Protein AF-A0AAE3NS98-F1 (afdb_monomer_lite)

InterPro domains:
  IPR001387 Cro/C1-type, helix-turn-helix domain [PF01381] (9-53)
  IPR001387 Cro/C1-type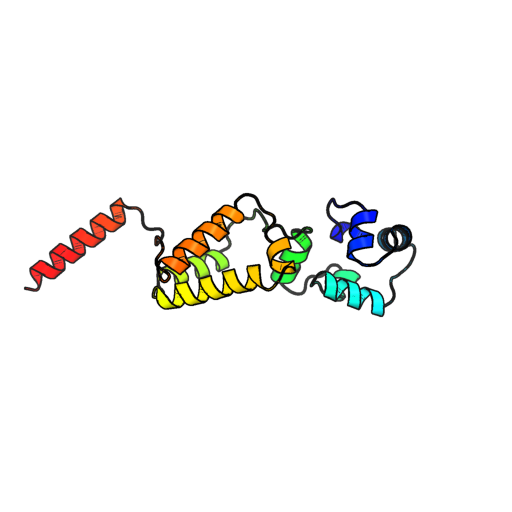, helix-turn-helix domain [PS50943] (9-53)
  IPR001387 Cro/C1-type, helix-turn-helix domain [SM00530] (1-53)
  IPR001387 Cro/C1-type, helix-turn-helix domain [cd00093] (9-53)
  IPR010982 Lambda repressor-like, DNA-binding domain superfamily [G3DSA:1.10.260.40] (1-115)
  IPR010982 Lambda repressor-like, DNA-binding domain superfamily [SSF47413] (8-57)

Structure (mmCIF, N/CA/C/O backbone):
data_AF-A0AAE3NS98-F1
#
_e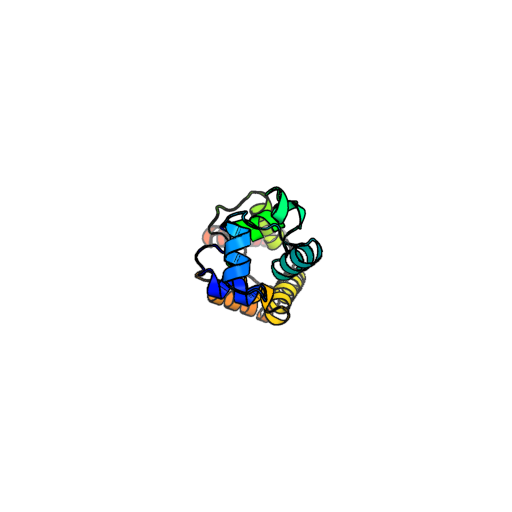ntry.id   AF-A0AAE3NS98-F1
#
loop_
_atom_site.group_PDB
_atom_site.id
_atom_site.type_symbol
_atom_site.label_atom_id
_atom_site.label_alt_id
_atom_site.label_comp_id
_atom_site.label_asym_id
_atom_site.label_entity_id
_atom_site.label_seq_id
_atom_site.pdbx_PDB_ins_code
_atom_site.Cartn_x
_atom_site.Cartn_y
_atom_site.Cartn_z
_atom_site.occupancy
_atom_site.B_iso_or_equiv
_atom_site.auth_seq_id
_atom_site.auth_comp_id
_atom_site.auth_asym_id
_atom_site.auth_atom_id
_atom_site.pdbx_PDB_model_num
ATOM 1 N N . MET A 1 1 ? 9.501 2.800 -22.998 1.00 73.62 1 MET A N 1
ATOM 2 C CA . MET A 1 1 ? 10.365 2.270 -21.913 1.00 73.62 1 MET A CA 1
ATOM 3 C C . MET A 1 1 ? 11.085 3.340 -21.103 1.00 73.62 1 MET A C 1
ATOM 5 O O . MET A 1 1 ? 11.183 3.155 -19.905 1.00 73.62 1 MET A O 1
ATOM 9 N N . ARG A 1 2 ? 11.535 4.462 -21.687 1.00 75.75 2 ARG A N 1
ATOM 10 C CA . ARG A 1 2 ? 12.268 5.508 -20.945 1.00 75.75 2 ARG A CA 1
ATOM 11 C C . ARG A 1 2 ? 11.559 5.988 -19.671 1.00 75.75 2 ARG A C 1
ATOM 13 O O . ARG A 1 2 ? 12.203 6.155 -18.649 1.00 75.75 2 ARG A O 1
ATOM 20 N N . HIS A 1 3 ? 10.241 6.163 -19.728 1.00 73.31 3 HIS A N 1
ATOM 21 C CA . HIS A 1 3 ? 9.439 6.615 -18.586 1.00 73.31 3 HIS A CA 1
ATOM 22 C C . HIS A 1 3 ? 9.284 5.558 -17.479 1.00 73.31 3 HIS A C 1
ATOM 24 O O . HIS A 1 3 ? 9.111 5.922 -16.328 1.00 73.31 3 HIS A O 1
ATOM 30 N N . LEU A 1 4 ? 9.424 4.264 -17.800 1.00 74.00 4 LEU A N 1
ATOM 31 C CA . LEU A 1 4 ? 9.340 3.165 -16.822 1.00 74.00 4 LEU A CA 1
ATOM 32 C C . LEU A 1 4 ? 10.533 3.112 -15.874 1.00 74.00 4 LEU A C 1
ATOM 34 O O . LEU A 1 4 ? 10.458 2.510 -14.810 1.00 74.00 4 LEU A O 1
ATOM 38 N N . ARG A 1 5 ? 11.653 3.690 -16.301 1.00 75.25 5 ARG A N 1
ATOM 39 C CA . ARG A 1 5 ? 12.897 3.704 -15.545 1.00 75.25 5 ARG A CA 1
ATOM 40 C C . ARG A 1 5 ? 12.901 4.760 -14.431 1.00 75.25 5 ARG A C 1
ATOM 42 O O . ARG A 1 5 ? 13.741 4.685 -13.537 1.00 75.25 5 ARG A O 1
ATOM 49 N N . GLY A 1 6 ? 12.004 5.750 -14.487 1.00 74.25 6 GLY A N 1
ATOM 50 C CA . GLY A 1 6 ? 12.037 6.902 -13.585 1.00 74.25 6 GLY A CA 1
ATOM 51 C C . GLY A 1 6 ? 13.401 7.598 -13.638 1.00 74.25 6 GLY A C 1
ATOM 52 O O . GLY A 1 6 ? 13.929 7.858 -14.722 1.00 74.25 6 GLY A O 1
ATOM 53 N N . GLU A 1 7 ? 14.000 7.852 -12.474 1.00 69.94 7 GLU A N 1
ATOM 54 C CA . GLU A 1 7 ? 15.339 8.454 -12.378 1.00 69.94 7 GLU A CA 1
ATOM 55 C C . GLU A 1 7 ? 16.493 7.442 -12.211 1.00 69.94 7 GLU A C 1
ATOM 57 O O . GLU A 1 7 ? 17.646 7.858 -12.131 1.00 69.94 7 GLU A O 1
ATOM 62 N N . SER A 1 8 ? 16.237 6.124 -12.185 1.00 77.19 8 SER A N 1
ATOM 63 C CA . SER A 1 8 ? 17.324 5.120 -12.195 1.00 77.19 8 SER A CA 1
ATOM 64 C C . SER A 1 8 ? 18.161 5.242 -13.460 1.00 77.19 8 SER A C 1
ATOM 66 O O . SER A 1 8 ? 17.640 5.635 -14.502 1.00 77.19 8 SER A O 1
ATOM 68 N N . THR A 1 9 ? 19.439 4.875 -13.446 1.00 88.19 9 THR A N 1
ATOM 69 C CA . THR A 1 9 ? 20.256 4.904 -14.669 1.00 88.19 9 THR A CA 1
ATOM 70 C C . THR A 1 9 ? 19.849 3.791 -15.642 1.00 88.19 9 THR A C 1
ATOM 72 O O . THR A 1 9 ? 19.266 2.776 -15.262 1.00 88.19 9 THR A O 1
ATOM 75 N N . GLN A 1 10 ? 20.154 3.949 -16.938 1.00 87.88 10 GLN A N 1
ATOM 76 C CA . GLN A 1 10 ? 19.896 2.887 -17.928 1.00 87.88 10 GLN A CA 1
ATOM 77 C C . GLN A 1 10 ? 20.600 1.570 -17.572 1.00 87.88 10 GLN A C 1
ATOM 79 O O . GLN A 1 10 ? 20.127 0.514 -17.970 1.00 87.88 10 GLN A O 1
ATOM 84 N N . ALA A 1 11 ? 21.738 1.622 -16.874 1.00 90.12 11 ALA A N 1
ATOM 85 C CA . ALA A 1 11 ? 22.457 0.420 -16.469 1.00 90.12 11 ALA A CA 1
ATOM 86 C C . ALA A 1 11 ? 21.678 -0.339 -15.385 1.00 90.12 11 ALA A C 1
ATOM 88 O O . ALA A 1 11 ? 21.342 -1.499 -15.597 1.00 90.12 11 ALA A O 1
ATOM 89 N N . GLU A 1 12 ? 21.299 0.352 -14.308 1.00 85.88 12 GLU A N 1
ATOM 90 C CA . GLU A 1 12 ? 20.534 -0.211 -13.183 1.00 85.88 12 GLU A CA 1
ATOM 91 C C . GLU A 1 12 ? 19.194 -0.798 -13.638 1.00 85.88 12 GLU A C 1
ATOM 93 O O . GLU A 1 12 ? 18.809 -1.905 -13.264 1.00 85.88 12 GLU A O 1
ATOM 98 N N . PHE A 1 13 ? 18.471 -0.075 -14.496 1.00 85.56 13 PHE A N 1
ATOM 99 C CA . PHE A 1 13 ? 17.178 -0.551 -14.978 1.00 85.56 13 PHE A CA 1
ATOM 100 C C . PHE A 1 13 ? 17.312 -1.729 -15.943 1.00 85.56 13 PHE A C 1
ATOM 102 O O . PHE A 1 13 ? 16.490 -2.642 -15.916 1.00 85.56 13 PHE A O 1
ATOM 109 N N . ALA A 1 14 ? 18.347 -1.733 -16.787 1.00 88.62 14 ALA A N 1
ATOM 110 C CA . ALA A 1 14 ? 18.611 -2.868 -17.658 1.00 88.62 14 ALA A CA 1
ATOM 111 C C . ALA A 1 14 ? 18.949 -4.113 -16.829 1.00 88.62 14 ALA A C 1
ATOM 113 O O . ALA A 1 14 ? 18.371 -5.166 -17.080 1.00 88.62 14 ALA A O 1
ATOM 114 N N . GLU A 1 15 ? 19.787 -3.974 -15.802 1.00 87.75 15 GLU A N 1
ATOM 115 C CA . GLU A 1 15 ? 20.137 -5.056 -14.880 1.00 87.75 15 GLU A CA 1
ATOM 116 C C . GLU A 1 15 ? 18.901 -5.647 -14.188 1.00 87.75 15 GLU A C 1
ATOM 118 O O . GLU A 1 15 ? 18.675 -6.857 -14.266 1.00 87.75 15 GLU A O 1
ATOM 123 N N . ARG A 1 16 ? 18.019 -4.802 -13.635 1.00 82.88 16 ARG A N 1
ATOM 124 C CA . ARG A 1 16 ? 16.743 -5.234 -13.030 1.00 82.88 16 ARG A CA 1
ATOM 125 C C . ARG A 1 16 ? 15.867 -6.035 -14.005 1.00 82.88 16 ARG A C 1
ATOM 127 O O . ARG A 1 16 ? 15.204 -7.009 -13.629 1.00 82.88 16 ARG A O 1
ATOM 134 N N . LEU A 1 17 ? 15.875 -5.647 -15.279 1.00 84.94 17 LEU A N 1
ATOM 135 C CA . LEU A 1 17 ? 15.137 -6.329 -16.342 1.00 84.94 17 LEU A CA 1
ATOM 136 C C . LEU A 1 17 ? 15.866 -7.547 -16.931 1.00 84.94 17 LEU A C 1
ATOM 138 O O . LEU A 1 17 ? 15.271 -8.238 -17.753 1.00 84.94 17 LEU A O 1
ATOM 142 N N . GLY A 1 18 ? 17.106 -7.843 -16.524 1.00 86.75 18 GLY A N 1
ATOM 143 C CA . GLY A 1 18 ? 17.920 -8.908 -17.128 1.00 86.75 18 GLY A CA 1
ATOM 144 C C . GLY A 1 18 ? 18.397 -8.579 -18.550 1.00 86.75 18 GLY A C 1
ATOM 145 O O . GLY A 1 18 ? 18.617 -9.471 -19.367 1.00 86.75 18 GLY A O 1
ATOM 146 N N . LEU A 1 19 ? 18.522 -7.293 -18.873 1.00 90.81 19 LEU A N 1
ATOM 147 C CA . LEU A 1 19 ? 18.916 -6.770 -20.177 1.00 90.81 19 LEU A CA 1
ATOM 148 C C . LEU A 1 19 ? 20.312 -6.151 -20.132 1.00 90.81 19 LEU A C 1
ATOM 150 O O . LEU A 1 19 ? 20.793 -5.688 -19.103 1.00 90.81 19 LEU A O 1
ATOM 154 N N . THR A 1 20 ? 20.948 -6.046 -21.298 1.00 93.62 20 THR A N 1
ATOM 155 C CA . THR A 1 20 ? 22.130 -5.190 -21.431 1.00 93.62 20 THR A CA 1
ATOM 156 C C . THR A 1 20 ? 21.706 -3.725 -21.527 1.00 93.62 20 THR A C 1
ATOM 158 O O . THR A 1 20 ? 20.685 -3.396 -22.143 1.00 93.62 20 THR A O 1
ATOM 161 N N . ARG A 1 21 ? 22.531 -2.810 -21.000 1.00 94.62 21 ARG A N 1
ATOM 162 C CA . ARG A 1 21 ? 22.319 -1.357 -21.139 1.00 94.62 21 ARG A CA 1
ATOM 163 C C . ARG A 1 21 ? 22.096 -0.941 -22.600 1.00 94.62 21 ARG A C 1
ATOM 165 O O . ARG A 1 21 ? 21.247 -0.102 -22.883 1.00 94.62 21 ARG A O 1
ATOM 172 N N . SER A 1 22 ? 22.849 -1.539 -23.528 1.00 93.75 22 SER A N 1
ATOM 173 C CA . SER A 1 22 ? 22.743 -1.263 -24.968 1.00 93.75 22 SER A CA 1
ATOM 174 C C . SER A 1 22 ? 21.393 -1.707 -25.547 1.00 93.75 22 SER A C 1
ATOM 176 O O . SER A 1 22 ? 20.753 -0.942 -26.270 1.00 93.75 22 SER A O 1
ATOM 178 N N . ALA A 1 23 ? 20.909 -2.901 -25.179 1.00 92.25 23 ALA A N 1
ATOM 179 C CA . ALA A 1 23 ? 19.588 -3.376 -25.590 1.00 92.25 23 ALA A CA 1
ATOM 180 C C . ALA A 1 23 ? 18.477 -2.446 -25.085 1.00 92.25 23 ALA A C 1
ATOM 182 O O . ALA A 1 23 ? 17.642 -2.008 -25.879 1.00 92.25 23 ALA A O 1
ATOM 183 N N . LEU A 1 24 ? 18.518 -2.066 -23.802 1.00 91.25 24 LEU A N 1
ATOM 184 C CA . LEU A 1 24 ? 17.567 -1.110 -23.236 1.00 91.25 24 LEU A CA 1
ATOM 185 C C . LEU A 1 24 ? 17.610 0.235 -23.976 1.00 91.25 24 LEU A C 1
ATOM 187 O O . LEU A 1 24 ? 16.561 0.752 -24.352 1.00 91.25 24 LEU A O 1
ATOM 191 N N . ALA A 1 25 ? 18.798 0.785 -24.241 1.00 91.44 25 ALA A N 1
ATOM 192 C CA . ALA A 1 25 ? 18.937 2.051 -24.960 1.00 91.44 25 ALA A CA 1
ATOM 193 C C . ALA A 1 25 ? 18.353 1.980 -26.383 1.00 91.44 25 ALA A C 1
ATOM 195 O O . ALA A 1 25 ? 17.730 2.938 -26.844 1.00 91.44 25 ALA A O 1
ATOM 196 N N . ASN A 1 26 ? 18.507 0.852 -27.082 1.00 92.31 26 ASN A N 1
ATOM 197 C CA . ASN A 1 26 ? 17.897 0.662 -28.399 1.00 92.31 26 ASN A CA 1
ATOM 198 C C . ASN A 1 26 ? 16.364 0.625 -28.326 1.00 92.31 26 ASN A C 1
ATOM 200 O O . ASN A 1 26 ? 15.709 1.201 -29.197 1.00 92.31 26 ASN A O 1
ATOM 204 N N . TYR A 1 27 ? 15.796 0.011 -27.283 1.00 89.88 27 TYR A N 1
ATOM 205 C CA . TYR A 1 27 ? 14.349 0.000 -27.055 1.00 89.88 27 TYR A CA 1
ATOM 206 C C . TYR A 1 27 ? 13.810 1.375 -26.644 1.00 89.88 27 TYR A C 1
ATOM 208 O O . TYR A 1 27 ? 12.779 1.805 -27.156 1.00 89.88 27 TYR A O 1
ATOM 216 N N . GLU A 1 28 ? 14.503 2.096 -25.757 1.00 86.56 28 GLU A N 1
ATOM 217 C CA . GLU A 1 28 ? 14.102 3.442 -25.325 1.00 86.56 28 GLU A CA 1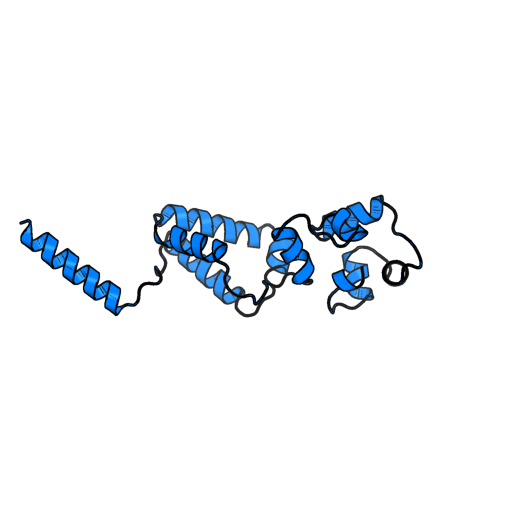
ATOM 218 C C . GLU A 1 28 ? 14.090 4.449 -26.483 1.00 86.56 28 GLU A C 1
ATOM 220 O O . GLU A 1 28 ? 13.213 5.307 -26.524 1.00 86.56 28 GLU A O 1
ATOM 225 N N . ASN A 1 29 ? 15.027 4.320 -27.427 1.00 88.25 29 ASN A N 1
ATOM 226 C CA . ASN A 1 29 ? 15.150 5.207 -28.587 1.00 88.25 29 ASN A CA 1
ATOM 227 C C . ASN A 1 29 ? 14.367 4.727 -29.822 1.00 88.25 29 ASN A C 1
ATOM 229 O O . ASN A 1 29 ? 14.512 5.307 -30.895 1.00 88.25 29 ASN A O 1
ATOM 233 N N . GLY A 1 30 ? 13.597 3.637 -29.717 1.00 85.12 30 GLY A N 1
ATOM 234 C CA . GLY A 1 30 ? 12.805 3.098 -30.829 1.00 85.12 30 GLY A CA 1
ATOM 235 C C . GLY A 1 30 ? 13.621 2.510 -31.988 1.00 85.12 30 GLY A C 1
ATOM 236 O O . GLY A 1 30 ? 13.059 2.211 -33.038 1.00 85.12 30 GLY A O 1
ATOM 237 N N . ARG A 1 31 ? 14.934 2.306 -31.811 1.00 88.88 31 ARG A N 1
ATOM 238 C CA . ARG A 1 31 ? 15.827 1.730 -32.837 1.00 88.88 31 ARG A CA 1
ATOM 239 C C . ARG A 1 31 ? 15.553 0.249 -33.084 1.00 88.88 31 ARG A C 1
ATOM 241 O O . ARG A 1 31 ? 15.871 -0.284 -34.141 1.00 88.88 31 ARG A O 1
ATOM 248 N N . THR A 1 32 ? 14.999 -0.439 -32.094 1.00 88.94 32 THR A N 1
ATOM 249 C CA . THR A 1 32 ? 14.613 -1.848 -32.188 1.00 88.94 32 THR A CA 1
ATOM 250 C C . THR A 1 32 ? 13.333 -2.056 -31.394 1.00 88.94 32 THR A C 1
ATOM 252 O O . THR A 1 32 ? 13.140 -1.414 -30.363 1.00 88.94 32 THR A O 1
ATOM 255 N N . LYS A 1 33 ? 12.458 -2.957 -31.849 1.00 85.62 33 LYS A N 1
ATOM 256 C CA . LYS A 1 33 ? 11.290 -3.378 -31.067 1.00 85.62 33 LYS A CA 1
ATOM 257 C C . LYS A 1 33 ? 11.628 -4.632 -30.250 1.00 85.62 33 LYS A C 1
ATOM 259 O O . LYS A 1 33 ? 12.209 -5.567 -30.807 1.00 85.62 33 LYS A O 1
ATOM 264 N N . PRO A 1 34 ? 11.298 -4.676 -28.949 1.00 86.44 34 PRO A N 1
ATOM 265 C CA . PRO A 1 34 ? 11.449 -5.887 -28.150 1.00 86.44 34 PRO A CA 1
ATOM 266 C C . PRO A 1 34 ? 10.540 -6.997 -28.693 1.00 86.44 34 PRO A C 1
ATOM 268 O O . PRO A 1 34 ? 9.445 -6.740 -29.194 1.00 86.44 34 PRO A O 1
ATOM 271 N N . LYS A 1 35 ? 10.999 -8.248 -28.602 1.00 90.44 35 LYS A N 1
ATOM 272 C CA . LYS A 1 35 ? 10.184 -9.407 -28.989 1.00 90.44 35 LYS A CA 1
ATOM 273 C C . LYS A 1 35 ? 9.012 -9.576 -28.009 1.00 90.44 35 LYS A C 1
ATOM 275 O O . LYS A 1 35 ? 9.185 -9.267 -26.828 1.00 90.44 35 LYS A O 1
ATOM 280 N N . PRO A 1 36 ? 7.876 -10.162 -28.433 1.00 88.75 36 PRO A N 1
ATOM 281 C CA . PRO A 1 36 ? 6.740 -10.412 -27.540 1.00 88.75 36 PRO A CA 1
ATOM 282 C C . PRO A 1 36 ? 7.102 -11.203 -26.273 1.00 88.75 36 PRO A C 1
ATOM 284 O O . PRO A 1 36 ? 6.569 -10.951 -25.201 1.00 88.75 36 PRO A O 1
ATOM 287 N N . SER A 1 37 ? 8.054 -12.139 -26.362 1.00 89.81 37 SER A N 1
ATOM 288 C CA . SER A 1 37 ? 8.539 -12.892 -25.198 1.00 89.81 37 SER A CA 1
ATOM 289 C C . SER A 1 37 ? 9.208 -12.006 -24.146 1.00 89.81 37 SER A C 1
ATOM 291 O O . SER A 1 37 ? 8.999 -12.218 -22.957 1.00 89.81 37 SER A O 1
ATOM 293 N N . LEU A 1 38 ? 9.973 -11.001 -24.582 1.00 89.19 38 LEU A N 1
ATOM 294 C CA . LEU A 1 38 ? 10.629 -10.054 -23.688 1.00 89.19 38 LEU A CA 1
ATOM 295 C C . LEU A 1 38 ? 9.615 -9.079 -23.077 1.00 89.19 38 LEU A C 1
ATOM 297 O O . LEU A 1 38 ? 9.699 -8.778 -21.894 1.00 89.19 38 LEU A O 1
ATOM 301 N N . LEU A 1 39 ? 8.628 -8.620 -23.854 1.00 88.44 39 LEU A N 1
ATOM 302 C CA . LEU A 1 39 ? 7.542 -7.786 -23.324 1.00 88.44 39 LEU A CA 1
ATOM 303 C C . LEU A 1 39 ? 6.770 -8.503 -22.211 1.00 88.44 39 LEU A C 1
ATOM 305 O O . LEU A 1 39 ? 6.555 -7.914 -21.156 1.00 88.44 39 LEU A O 1
ATOM 309 N N . ARG A 1 40 ? 6.458 -9.793 -22.393 1.00 89.06 40 ARG A N 1
ATOM 310 C CA . ARG A 1 40 ? 5.867 -10.644 -21.345 1.00 89.06 40 ARG A CA 1
ATOM 311 C C . ARG A 1 40 ? 6.724 -10.755 -20.091 1.00 89.06 40 ARG A C 1
ATOM 313 O O . ARG A 1 40 ? 6.197 -10.795 -18.982 1.00 89.06 40 ARG A O 1
ATOM 320 N N . GLU A 1 41 ? 8.037 -10.857 -20.249 1.00 87.94 41 GLU A N 1
ATOM 321 C CA . GLU A 1 41 ? 8.956 -10.944 -19.115 1.00 87.94 41 GLU A CA 1
ATOM 322 C C . GLU A 1 41 ? 9.015 -9.624 -18.339 1.00 87.94 41 GLU A C 1
ATOM 324 O O . GLU A 1 41 ? 8.882 -9.623 -17.116 1.00 87.94 41 GLU A O 1
ATOM 329 N N . ILE A 1 42 ? 9.130 -8.501 -19.051 1.00 85.56 42 ILE A N 1
ATOM 330 C CA . ILE A 1 42 ? 9.123 -7.156 -18.463 1.00 85.56 42 ILE A CA 1
ATOM 331 C C . ILE A 1 42 ? 7.789 -6.888 -17.764 1.00 85.56 42 ILE A C 1
ATOM 333 O O . ILE A 1 42 ? 7.782 -6.439 -16.621 1.00 85.56 42 ILE A O 1
ATOM 337 N N . SER A 1 43 ? 6.671 -7.215 -18.419 1.00 86.56 43 SER A N 1
ATOM 338 C CA . SER A 1 43 ? 5.320 -7.117 -17.858 1.00 86.56 43 SER A CA 1
ATOM 339 C C . SER A 1 43 ? 5.220 -7.853 -16.519 1.00 86.56 43 SER A C 1
ATOM 341 O O . SER A 1 43 ? 4.787 -7.279 -15.522 1.00 86.56 43 SER A O 1
ATOM 343 N N . ARG A 1 44 ? 5.721 -9.091 -16.455 1.00 83.88 44 ARG A N 1
ATOM 344 C CA . ARG A 1 44 ? 5.727 -9.897 -15.228 1.00 83.88 44 ARG A CA 1
ATOM 345 C C . ARG A 1 44 ? 6.623 -9.318 -14.136 1.00 83.88 44 ARG A C 1
ATOM 347 O O . ARG A 1 44 ? 6.205 -9.279 -12.986 1.00 83.88 44 ARG A O 1
ATOM 354 N N . LYS A 1 45 ? 7.834 -8.873 -14.487 1.00 81.69 45 LYS A N 1
ATOM 355 C CA . LYS A 1 45 ? 8.802 -8.293 -13.537 1.00 81.69 45 LYS A CA 1
ATOM 356 C C . LYS A 1 45 ? 8.323 -6.967 -12.946 1.00 81.69 45 LYS A C 1
ATOM 358 O O . LYS A 1 45 ? 8.635 -6.664 -11.802 1.00 81.69 45 LYS A O 1
ATOM 363 N N . LEU A 1 46 ? 7.609 -6.164 -13.733 1.00 78.44 46 LEU A N 1
ATOM 364 C CA . LEU A 1 46 ? 7.151 -4.834 -13.326 1.00 78.44 46 LEU A CA 1
ATOM 365 C C . LEU A 1 46 ? 5.695 -4.817 -12.833 1.00 78.44 46 LEU A C 1
ATOM 367 O O . LEU A 1 46 ? 5.255 -3.804 -12.302 1.00 78.44 46 LEU A O 1
ATOM 371 N N . GLY A 1 47 ? 4.943 -5.907 -13.007 1.00 80.62 47 GLY A N 1
ATOM 372 C CA . GLY A 1 47 ? 3.528 -5.990 -12.627 1.00 80.62 47 GLY A CA 1
ATOM 373 C C . GLY A 1 47 ? 2.581 -5.163 -13.508 1.00 80.62 47 GLY A C 1
ATOM 374 O O . GLY A 1 47 ? 1.421 -4.983 -13.147 1.00 80.62 47 GLY A O 1
ATOM 375 N N . ILE A 1 48 ? 3.054 -4.671 -14.656 1.00 85.81 48 ILE A N 1
ATOM 376 C CA . ILE A 1 48 ? 2.303 -3.831 -15.605 1.00 85.81 48 ILE A CA 1
ATOM 377 C C . ILE A 1 48 ? 1.942 -4.618 -16.866 1.00 85.81 48 ILE A C 1
ATOM 379 O O . ILE A 1 48 ? 2.613 -5.589 -17.206 1.00 85.81 48 ILE A O 1
ATOM 383 N N . SER A 1 49 ? 0.904 -4.214 -17.587 1.00 88.38 49 SER A N 1
ATOM 384 C CA . SER A 1 49 ? 0.433 -4.889 -18.796 1.00 88.38 49 SER A CA 1
ATOM 385 C C . SER A 1 49 ? 1.350 -4.717 -19.996 1.00 88.38 49 SER A C 1
ATOM 387 O O . SER A 1 49 ? 2.037 -3.710 -20.156 1.00 88.38 49 SER A O 1
ATOM 389 N N . GLU A 1 50 ? 1.302 -5.698 -20.898 1.00 88.00 50 GLU A N 1
ATOM 390 C CA . GLU A 1 50 ? 1.852 -5.540 -22.245 1.00 88.00 50 GLU A CA 1
ATOM 391 C C . GLU A 1 50 ? 1.174 -4.385 -22.996 1.00 88.00 50 GLU A C 1
ATOM 393 O O . GLU A 1 50 ? 1.864 -3.644 -23.692 1.00 88.00 50 GLU A O 1
ATOM 398 N N . ASP A 1 51 ? -0.135 -4.183 -22.800 1.00 86.44 51 ASP A N 1
ATOM 399 C CA . ASP A 1 51 ? -0.872 -3.052 -23.372 1.00 86.44 51 ASP A CA 1
ATOM 400 C C . ASP A 1 51 ? -0.258 -1.726 -22.929 1.00 86.44 51 ASP A C 1
ATOM 402 O O . ASP A 1 51 ? 0.097 -0.912 -23.778 1.00 86.44 51 ASP A O 1
ATOM 406 N N . PHE A 1 52 ? 0.008 -1.548 -21.632 1.00 86.94 52 PHE A N 1
ATOM 407 C CA . PHE A 1 52 ? 0.708 -0.368 -21.136 1.00 86.94 52 PHE A CA 1
ATOM 408 C C . PHE A 1 52 ? 2.091 -0.204 -21.786 1.00 86.94 52 PHE A C 1
ATOM 410 O O . PHE A 1 52 ? 2.458 0.892 -22.213 1.00 86.94 52 PHE A O 1
ATOM 417 N N . LEU A 1 53 ? 2.866 -1.287 -21.914 1.00 83.50 53 LEU A N 1
ATOM 418 C CA . LEU A 1 53 ? 4.188 -1.243 -22.554 1.00 83.50 53 LEU A CA 1
ATOM 419 C C . LEU A 1 53 ? 4.129 -0.810 -24.031 1.00 83.50 53 LEU A C 1
ATOM 421 O O . LEU A 1 53 ? 5.104 -0.234 -24.529 1.00 83.50 53 LEU A O 1
ATOM 425 N N . LEU A 1 54 ? 3.027 -1.108 -24.725 1.00 83.38 54 LEU A N 1
ATOM 426 C CA . LEU A 1 54 ? 2.847 -0.884 -26.161 1.00 83.38 54 LEU A CA 1
ATOM 427 C C . LEU A 1 54 ? 2.129 0.430 -26.493 1.00 83.38 54 LEU A C 1
ATOM 429 O O . LEU A 1 54 ? 2.515 1.096 -27.454 1.00 83.38 54 LEU A O 1
ATOM 433 N N . SER A 1 55 ? 1.097 0.788 -25.731 1.00 82.38 55 SER A N 1
ATOM 434 C CA . SER A 1 55 ? 0.193 1.912 -26.006 1.00 82.38 55 SER A CA 1
ATOM 435 C C . SER A 1 55 ? 0.245 3.016 -24.947 1.00 82.38 55 SER A C 1
ATOM 437 O O . SER A 1 55 ? -0.250 4.113 -25.195 1.00 82.38 55 SER A O 1
ATOM 439 N N . GLY A 1 56 ? 0.835 2.749 -23.777 1.00 80.25 56 GLY A N 1
ATOM 440 C CA . GLY A 1 56 ? 0.801 3.651 -22.622 1.00 80.25 56 GLY A CA 1
ATOM 441 C C . GLY A 1 56 ? -0.548 3.687 -21.899 1.00 80.25 56 GLY A C 1
ATOM 442 O O . GLY A 1 56 ? -0.711 4.479 -20.974 1.00 80.25 56 GLY A O 1
ATOM 443 N N . GLN A 1 57 ? -1.511 2.852 -22.296 1.00 84.19 57 GLN A N 1
ATOM 444 C CA . GLN A 1 57 ? -2.804 2.755 -21.625 1.00 84.19 57 GLN A CA 1
ATOM 445 C C . GLN A 1 57 ? -2.712 1.817 -20.425 1.00 84.19 57 GLN A C 1
ATOM 447 O O . GLN A 1 57 ? -2.274 0.676 -20.543 1.00 84.19 57 GLN A O 1
ATOM 452 N N . VAL A 1 58 ? -3.135 2.315 -19.269 1.00 86.56 58 VAL A N 1
ATOM 453 C CA . VAL A 1 58 ? -3.256 1.534 -18.037 1.00 86.56 58 VAL A CA 1
ATOM 454 C C . VAL A 1 58 ? -4.601 0.810 -18.014 1.00 86.56 58 VAL A C 1
ATOM 456 O O . VAL A 1 58 ? -5.612 1.345 -18.468 1.00 86.56 58 VAL A O 1
ATOM 459 N N . ARG A 1 59 ? -4.632 -0.403 -17.466 1.00 88.06 59 ARG A N 1
ATOM 460 C CA . ARG A 1 59 ? -5.854 -1.216 -17.348 1.00 88.06 59 ARG A CA 1
ATOM 461 C C . ARG A 1 59 ? -6.767 -0.774 -16.207 1.00 88.06 59 ARG A C 1
ATOM 463 O O . ARG A 1 59 ? -7.960 -1.054 -16.249 1.00 88.06 59 ARG A O 1
ATOM 470 N N . ASN A 1 60 ? -6.197 -0.188 -15.155 1.00 86.00 60 ASN A N 1
ATOM 471 C CA . ASN A 1 60 ? -6.901 0.240 -13.946 1.00 86.00 60 ASN A CA 1
ATOM 472 C C . ASN A 1 60 ? -6.018 1.162 -13.085 1.00 86.00 60 ASN A C 1
ATOM 474 O O . ASN A 1 60 ? -4.828 1.329 -13.356 1.00 86.00 60 ASN A O 1
ATOM 478 N N . GLU A 1 61 ? -6.604 1.701 -12.013 1.00 82.31 61 GLU A N 1
ATOM 479 C CA . GLU A 1 61 ? -5.934 2.572 -11.035 1.00 82.31 61 GLU A CA 1
ATOM 480 C C . GLU A 1 61 ? -4.724 1.914 -10.359 1.00 82.31 61 GLU A C 1
ATOM 482 O O . GLU A 1 61 ? -3.720 2.569 -10.093 1.00 82.31 61 GLU A O 1
ATOM 487 N N . TYR A 1 62 ? -4.764 0.597 -10.132 1.00 80.50 62 TYR A N 1
ATOM 488 C CA . TYR A 1 62 ? -3.624 -0.127 -9.564 1.00 80.50 62 TYR A CA 1
ATOM 489 C C . TYR A 1 62 ? -2.416 -0.114 -10.511 1.00 80.50 62 TYR A C 1
ATOM 491 O O . TYR A 1 62 ? -1.285 0.134 -10.089 1.00 80.50 62 TYR A O 1
ATOM 499 N N . GLU A 1 63 ? -2.647 -0.349 -11.804 1.00 83.12 63 GLU A N 1
ATOM 500 C CA . GLU A 1 63 ? -1.608 -0.264 -12.829 1.00 83.12 63 GLU A CA 1
ATOM 501 C C . GLU A 1 63 ? -1.142 1.177 -13.058 1.00 83.12 63 GLU A C 1
ATOM 503 O O . GLU A 1 63 ? 0.049 1.405 -13.268 1.00 83.12 63 GLU A O 1
ATOM 508 N N . LEU A 1 64 ? -2.041 2.159 -12.953 1.00 81.00 64 LEU A N 1
ATOM 509 C CA . LEU A 1 64 ? -1.664 3.570 -12.989 1.00 81.00 64 LEU A CA 1
ATOM 510 C C . LEU A 1 64 ? -0.724 3.929 -11.840 1.00 81.00 64 LEU A C 1
ATOM 512 O O . LEU A 1 64 ? 0.340 4.501 -12.074 1.00 81.00 64 LEU A O 1
ATOM 516 N N . ASN A 1 65 ? -1.079 3.540 -10.618 1.00 77.81 65 ASN A N 1
ATOM 517 C CA . ASN A 1 65 ? -0.254 3.769 -9.440 1.00 77.81 65 ASN A CA 1
ATOM 518 C C . ASN A 1 65 ? 1.126 3.107 -9.591 1.00 77.81 65 ASN A C 1
ATOM 520 O O . ASN A 1 65 ? 2.145 3.748 -9.336 1.00 77.81 65 ASN A O 1
ATOM 524 N N . LEU A 1 66 ? 1.174 1.871 -10.101 1.00 76.19 66 LEU A N 1
ATOM 525 C CA . LEU A 1 66 ? 2.419 1.161 -10.421 1.00 76.19 66 LEU A CA 1
ATOM 526 C C . LEU A 1 66 ? 3.326 1.938 -11.383 1.00 76.19 66 LEU A C 1
ATOM 528 O O . LEU A 1 66 ? 4.540 1.999 -11.186 1.00 76.19 66 LEU A O 1
ATOM 532 N N . VAL A 1 67 ? 2.741 2.508 -12.433 1.00 76.69 67 VAL A N 1
ATOM 533 C CA . VAL A 1 67 ? 3.476 3.217 -13.484 1.00 76.69 67 VAL A CA 1
ATOM 534 C C . VAL A 1 67 ? 3.953 4.586 -13.010 1.00 76.69 67 VAL A C 1
ATOM 536 O O . VAL A 1 67 ? 5.108 4.940 -13.244 1.00 76.69 67 VAL A O 1
ATOM 539 N N . VAL A 1 68 ? 3.076 5.362 -12.371 1.00 72.00 68 VAL A N 1
ATOM 540 C CA . VAL A 1 68 ? 3.357 6.748 -11.961 1.00 72.00 68 VAL A CA 1
ATOM 541 C C . VAL A 1 68 ? 4.394 6.787 -10.848 1.00 72.00 68 VAL A C 1
ATOM 543 O O . VAL A 1 68 ? 5.279 7.638 -10.859 1.00 72.00 68 VAL A O 1
ATOM 546 N N . THR A 1 69 ? 4.324 5.844 -9.910 1.00 66.50 69 THR A N 1
ATOM 547 C CA . THR A 1 69 ? 5.230 5.838 -8.759 1.00 66.50 69 THR A CA 1
ATOM 548 C C . THR A 1 69 ? 6.624 5.320 -9.091 1.00 66.50 69 THR A C 1
ATOM 550 O O . THR A 1 69 ? 7.527 5.546 -8.293 1.00 66.50 69 THR A O 1
ATOM 553 N N . GLY A 1 70 ? 6.819 4.657 -10.247 1.00 56.16 70 GLY A N 1
ATOM 554 C CA . GLY A 1 70 ? 8.095 4.370 -10.940 1.00 56.16 70 GLY A CA 1
ATOM 555 C C . GLY A 1 70 ? 9.198 3.612 -10.177 1.00 56.16 70 GLY A C 1
ATOM 556 O O . GLY A 1 70 ? 10.161 3.131 -10.771 1.00 56.16 70 GLY A O 1
ATOM 557 N N . ARG A 1 71 ? 9.083 3.497 -8.860 1.00 55.91 71 ARG A N 1
ATOM 558 C CA . ARG A 1 71 ? 10.121 3.103 -7.903 1.00 55.91 71 ARG A CA 1
ATOM 559 C C . ARG A 1 71 ? 9.560 2.350 -6.719 1.00 55.91 71 ARG A C 1
ATOM 561 O O . ARG A 1 71 ? 10.301 2.066 -5.786 1.00 55.91 71 ARG A O 1
ATOM 568 N N . GLY A 1 72 ? 8.265 2.048 -6.746 1.00 51.53 72 GLY A N 1
ATOM 569 C CA . GLY A 1 72 ? 7.669 1.507 -5.556 1.00 51.53 72 GLY A CA 1
ATOM 570 C C . GLY A 1 72 ? 7.739 2.525 -4.415 1.00 51.53 72 GLY A C 1
ATOM 571 O O . GLY A 1 72 ? 8.254 2.255 -3.338 1.00 51.53 72 GLY A O 1
ATOM 572 N N . MET A 1 73 ? 7.287 3.737 -4.707 1.00 52.59 73 MET A N 1
ATOM 573 C CA . MET A 1 73 ? 6.962 4.723 -3.687 1.00 52.59 73 MET A CA 1
ATOM 574 C C . MET A 1 73 ? 5.442 4.730 -3.566 1.00 52.59 73 MET A C 1
ATOM 576 O O . MET A 1 73 ? 4.752 4.585 -4.574 1.00 52.59 73 MET A O 1
ATOM 580 N N . LEU A 1 74 ? 4.896 4.912 -2.368 1.00 58.88 74 LEU A N 1
ATOM 581 C CA . LEU A 1 74 ? 3.508 5.359 -2.291 1.00 58.88 74 LEU A CA 1
ATOM 582 C C . LEU A 1 74 ? 3.463 6.788 -2.843 1.00 58.88 74 LEU A C 1
ATOM 584 O O . LEU A 1 74 ? 4.347 7.592 -2.556 1.00 58.88 74 LEU A O 1
ATOM 588 N N . ASN A 1 75 ? 2.486 7.077 -3.700 1.00 59.03 75 ASN A N 1
ATOM 589 C CA . ASN A 1 75 ? 2.322 8.419 -4.243 1.00 59.03 75 ASN A CA 1
ATOM 590 C C . ASN A 1 75 ? 1.992 9.384 -3.096 1.00 59.03 75 ASN A C 1
ATOM 592 O O . ASN A 1 75 ? 1.083 9.106 -2.315 1.00 59.03 75 ASN A O 1
ATOM 596 N N . GLU A 1 76 ? 2.674 10.526 -3.023 1.00 60.69 76 GLU A N 1
ATOM 597 C CA . GLU A 1 76 ? 2.245 11.650 -2.187 1.00 60.69 76 GLU A CA 1
ATOM 598 C C . GLU A 1 76 ? 1.086 12.362 -2.903 1.00 60.69 76 GLU A C 1
ATOM 600 O O . GLU A 1 76 ? 1.233 13.436 -3.485 1.00 60.69 76 GLU A O 1
ATOM 605 N N . SER A 1 77 ? -0.074 11.705 -2.940 1.00 66.81 77 SER A N 1
ATOM 606 C CA . SER A 1 77 ? -1.305 12.249 -3.512 1.00 66.81 77 SER A CA 1
ATOM 607 C C . SER A 1 77 ? -2.312 12.629 -2.437 1.00 66.81 77 SER A C 1
ATOM 609 O O . SER A 1 77 ? -2.249 12.188 -1.292 1.00 66.81 77 SER A O 1
ATOM 611 N N . HIS A 1 78 ? -3.280 13.452 -2.829 1.00 76.69 78 HIS A N 1
ATOM 612 C CA . HIS A 1 78 ? -4.436 13.749 -1.997 1.00 76.69 78 HIS A CA 1
ATOM 613 C C . HIS A 1 78 ? -5.282 12.492 -1.766 1.00 76.69 78 HIS A C 1
ATOM 615 O O . HIS A 1 78 ? -5.432 11.676 -2.674 1.00 76.69 78 HIS A O 1
ATOM 621 N N . THR A 1 79 ? -5.875 12.386 -0.575 1.00 82.69 79 THR A N 1
ATOM 622 C CA . THR A 1 79 ? -6.864 11.352 -0.261 1.00 82.69 79 THR A CA 1
ATOM 623 C C . THR A 1 79 ? -8.074 11.473 -1.184 1.00 82.69 79 THR A C 1
ATOM 625 O O . THR A 1 79 ? -8.644 12.552 -1.360 1.00 82.69 79 THR A O 1
ATOM 628 N N . THR A 1 80 ? -8.473 10.353 -1.764 1.00 86.50 80 THR A N 1
ATOM 629 C CA . THR A 1 80 ? -9.660 10.201 -2.602 1.00 86.50 80 THR A CA 1
ATOM 630 C C . THR A 1 80 ? -10.889 9.837 -1.764 1.00 86.50 80 THR A C 1
ATOM 632 O O . THR A 1 80 ? -10.785 9.352 -0.638 1.00 86.50 80 THR A O 1
ATOM 635 N N . HIS A 1 81 ? -12.084 10.016 -2.334 1.00 87.62 81 HIS A N 1
ATOM 636 C CA . HIS A 1 81 ? -13.337 9.611 -1.683 1.00 87.62 81 HIS A CA 1
ATOM 637 C C . HIS A 1 81 ? -13.395 8.100 -1.398 1.00 87.62 81 HIS A C 1
ATOM 639 O O . HIS A 1 81 ? -13.977 7.685 -0.395 1.00 87.62 81 HIS A O 1
ATOM 645 N N . ASP A 1 82 ? -12.780 7.284 -2.260 1.00 90.19 82 ASP A N 1
ATOM 646 C CA . ASP A 1 82 ? -12.724 5.830 -2.099 1.00 90.19 82 ASP A CA 1
ATOM 647 C C . ASP A 1 82 ? -11.830 5.444 -0.911 1.00 90.19 82 ASP A C 1
ATOM 649 O O . ASP A 1 82 ? -12.230 4.640 -0.064 1.00 90.19 82 ASP A O 1
ATOM 653 N N . GLU A 1 83 ? -10.657 6.071 -0.782 1.00 89.31 83 GLU A N 1
ATOM 654 C CA . GLU A 1 83 ? -9.777 5.895 0.382 1.00 89.31 83 GLU A CA 1
ATOM 655 C C . GLU A 1 83 ? -10.465 6.350 1.673 1.00 89.31 83 GLU A C 1
ATOM 657 O O . GLU A 1 83 ? -10.434 5.645 2.686 1.00 89.31 83 GLU A O 1
ATOM 662 N N . GLU A 1 84 ? -11.165 7.486 1.638 1.00 89.94 84 GLU A N 1
ATOM 663 C CA . GLU A 1 84 ? -11.935 7.966 2.783 1.00 89.94 84 GLU A CA 1
ATOM 664 C C . GLU A 1 84 ? -13.063 6.995 3.169 1.00 89.94 84 GLU A C 1
ATOM 666 O O . GLU A 1 84 ? -13.327 6.784 4.357 1.00 89.94 84 GLU A O 1
ATOM 671 N N . ALA A 1 85 ? -13.732 6.368 2.198 1.00 92.25 85 ALA A N 1
ATOM 672 C CA . ALA A 1 85 ? -14.747 5.355 2.473 1.00 92.25 85 ALA A CA 1
ATOM 673 C C . ALA A 1 85 ? -14.153 4.145 3.213 1.00 92.25 85 ALA A C 1
ATOM 675 O O . ALA A 1 85 ? -14.724 3.710 4.218 1.00 92.25 85 ALA A O 1
ATOM 676 N N . ILE A 1 86 ? -12.986 3.654 2.782 1.00 93.50 86 ILE A N 1
ATOM 677 C CA . ILE A 1 86 ? -12.266 2.566 3.464 1.00 93.50 86 ILE A CA 1
ATOM 678 C C . ILE A 1 86 ? -11.935 2.974 4.905 1.00 93.50 86 ILE A C 1
ATOM 680 O O . ILE A 1 86 ? -12.264 2.243 5.843 1.00 93.50 86 ILE A O 1
ATOM 684 N N . LEU A 1 87 ? -11.356 4.163 5.103 1.00 91.12 87 LEU A N 1
ATOM 685 C CA . LEU A 1 87 ? -11.004 4.671 6.433 1.00 91.12 87 LEU A CA 1
ATOM 686 C C . LEU A 1 87 ? -12.226 4.796 7.350 1.00 91.12 87 LEU A C 1
ATOM 688 O O . LEU A 1 87 ? -12.164 4.417 8.522 1.00 91.12 87 LEU A O 1
ATOM 692 N N . ARG A 1 88 ? -13.359 5.288 6.834 1.00 90.19 88 ARG A N 1
ATOM 693 C CA . ARG A 1 88 ? -14.609 5.381 7.605 1.00 90.19 88 ARG A CA 1
ATOM 694 C C . ARG A 1 88 ? -15.139 4.006 8.002 1.00 90.19 88 ARG A C 1
ATOM 696 O O . ARG A 1 88 ? -15.552 3.837 9.148 1.00 90.19 88 ARG A O 1
ATOM 703 N N . LEU A 1 89 ? -15.086 3.014 7.114 1.00 92.00 89 LEU A N 1
ATOM 704 C CA . LEU A 1 89 ? -15.510 1.650 7.446 1.00 92.00 89 LEU A CA 1
ATOM 705 C C . LEU A 1 89 ? -14.587 0.991 8.476 1.00 92.00 89 LEU A C 1
ATOM 707 O O . LEU A 1 89 ? -15.083 0.363 9.411 1.00 92.00 89 LEU A O 1
ATOM 711 N N . LEU A 1 90 ? -13.270 1.211 8.395 1.00 91.69 90 LEU A N 1
ATOM 712 C CA . LEU A 1 90 ? -12.323 0.744 9.416 1.00 91.69 90 LEU A CA 1
ATOM 713 C C . LEU A 1 90 ? -12.658 1.283 10.817 1.00 91.69 90 LEU A C 1
ATOM 715 O O . LEU A 1 90 ? -12.380 0.622 11.823 1.00 91.69 90 LEU A O 1
ATOM 719 N N . ARG A 1 91 ? -13.290 2.461 10.920 1.00 89.19 91 ARG A N 1
ATOM 720 C CA . ARG A 1 91 ? -13.745 3.000 12.211 1.00 89.19 91 ARG A CA 1
ATOM 721 C C . ARG A 1 91 ? -14.917 2.204 12.790 1.00 89.19 91 ARG A C 1
ATOM 723 O O . ARG A 1 91 ? -14.944 1.997 14.000 1.00 89.19 91 ARG A O 1
ATOM 730 N N . ALA A 1 92 ? -15.818 1.708 11.947 1.00 89.81 92 ALA A N 1
ATOM 731 C CA . ALA A 1 92 ? -17.051 1.042 12.365 1.00 89.81 92 ALA A CA 1
ATOM 732 C C . ALA A 1 92 ? -16.902 -0.462 12.667 1.00 89.81 92 ALA A C 1
ATOM 734 O O . ALA A 1 92 ? -17.743 -1.024 13.365 1.00 89.81 92 ALA A O 1
ATOM 735 N N . ILE A 1 93 ? -15.864 -1.127 12.149 1.00 92.12 93 ILE A N 1
ATOM 736 C CA . ILE A 1 93 ? -15.713 -2.581 12.313 1.00 92.12 93 ILE A CA 1
ATOM 737 C C . ILE A 1 93 ? -15.102 -2.984 13.675 1.00 92.12 93 ILE A C 1
ATOM 739 O O . ILE A 1 93 ? -14.291 -2.231 14.235 1.00 92.12 93 ILE A O 1
ATOM 743 N N . PRO A 1 94 ? -15.447 -4.181 14.204 1.00 94.62 94 PRO A N 1
ATOM 744 C CA . PRO A 1 94 ? -14.883 -4.702 15.450 1.00 94.62 94 PRO A CA 1
ATOM 745 C C . PRO A 1 94 ? -13.358 -4.937 15.399 1.00 94.62 94 PRO A C 1
ATOM 747 O O . PRO A 1 94 ? -12.832 -5.276 14.334 1.00 94.62 94 PRO A O 1
ATOM 750 N N . PRO A 1 95 ? -12.644 -4.840 16.543 1.00 95.25 95 PRO A N 1
ATOM 751 C CA . PRO A 1 95 ? -11.183 -4.964 16.592 1.00 95.25 95 PRO A CA 1
ATOM 752 C C . PRO A 1 95 ? -10.626 -6.262 15.998 1.00 95.25 95 PRO A C 1
ATOM 754 O O . PRO A 1 95 ? -9.598 -6.226 15.333 1.00 95.25 95 PRO A O 1
ATOM 757 N N . ASN A 1 96 ? -11.307 -7.402 16.149 1.00 96.44 96 ASN A N 1
ATOM 758 C CA . ASN A 1 96 ? -10.824 -8.668 15.588 1.00 96.44 96 ASN A CA 1
ATOM 759 C C . ASN A 1 96 ? -10.703 -8.621 14.053 1.00 96.44 96 ASN A C 1
ATOM 761 O O . ASN A 1 96 ? -9.705 -9.084 13.516 1.00 96.44 96 ASN A O 1
ATOM 765 N N . TYR A 1 97 ? -11.648 -7.982 13.356 1.00 96.19 97 TYR A N 1
ATOM 766 C CA . TYR A 1 97 ? -11.569 -7.821 11.901 1.00 96.19 97 TYR A CA 1
ATOM 767 C C . TYR A 1 97 ? -10.477 -6.830 11.496 1.00 96.19 97 TYR A C 1
ATOM 769 O O . TYR A 1 97 ? -9.787 -7.042 10.503 1.00 96.19 97 TYR A O 1
ATOM 777 N N . VAL A 1 98 ? -10.272 -5.764 12.281 1.00 96.25 98 VAL A N 1
ATOM 778 C CA . VAL A 1 98 ? -9.134 -4.853 12.073 1.00 96.25 98 VAL A CA 1
ATOM 779 C C . VAL A 1 98 ? -7.825 -5.625 12.201 1.00 96.25 98 VAL A C 1
ATOM 781 O O . VAL A 1 98 ? -6.948 -5.479 11.353 1.00 96.25 98 VAL A O 1
ATOM 784 N N . LYS A 1 99 ? -7.703 -6.478 13.224 1.00 96.75 99 LYS A N 1
ATOM 785 C CA . LYS A 1 99 ? -6.526 -7.321 13.432 1.00 96.75 99 LYS A CA 1
ATOM 786 C C . LYS A 1 99 ? -6.260 -8.210 12.219 1.00 96.75 99 LYS A C 1
ATOM 788 O O . LYS A 1 99 ? -5.131 -8.223 11.749 1.00 96.75 99 LYS A O 1
ATOM 793 N N . GLU A 1 100 ? -7.280 -8.888 11.693 1.00 97.38 100 GLU A N 1
ATOM 794 C CA . GLU A 1 100 ? -7.162 -9.734 10.495 1.00 97.38 100 GLU A CA 1
ATOM 795 C C . GLU A 1 100 ? -6.710 -8.940 9.257 1.00 97.38 100 GLU A C 1
ATOM 797 O O . GLU A 1 100 ? -5.901 -9.423 8.466 1.00 97.38 100 GLU A O 1
ATOM 802 N N . ILE A 1 101 ? -7.207 -7.711 9.078 1.00 96.50 101 ILE A N 1
ATOM 803 C CA . ILE A 1 101 ? -6.784 -6.834 7.975 1.00 96.50 101 ILE A CA 1
ATOM 804 C C . ILE A 1 101 ? -5.313 -6.444 8.141 1.00 96.50 101 ILE A C 1
ATOM 806 O O . ILE A 1 101 ? -4.531 -6.569 7.200 1.00 96.50 101 ILE A O 1
ATOM 810 N N . VAL A 1 102 ? -4.929 -5.993 9.336 1.00 96.62 102 VAL A N 1
ATOM 811 C CA . VAL A 1 102 ? -3.554 -5.584 9.647 1.00 96.62 102 VAL A CA 1
ATOM 812 C C . VAL A 1 102 ? -2.585 -6.758 9.511 1.00 96.62 102 VAL A C 1
ATOM 814 O O . VAL A 1 102 ? -1.511 -6.588 8.943 1.00 96.62 102 VAL A O 1
ATOM 817 N N . GLU A 1 103 ? -2.971 -7.950 9.963 1.00 97.00 103 GLU A N 1
ATOM 818 C CA . GLU A 1 103 ? -2.192 -9.181 9.801 1.00 97.00 103 GLU A CA 1
ATOM 819 C C . GLU A 1 103 ? -1.895 -9.454 8.329 1.00 97.00 103 GLU A C 1
ATOM 821 O O . GLU A 1 103 ? -0.734 -9.580 7.955 1.00 97.00 103 GLU A O 1
ATOM 826 N N . LYS A 1 104 ? -2.919 -9.415 7.467 1.00 96.56 104 LYS A N 1
ATOM 827 C CA . LYS A 1 104 ? -2.738 -9.595 6.018 1.00 96.56 104 LYS A CA 1
ATOM 828 C C . LYS A 1 104 ? -1.809 -8.550 5.408 1.00 96.56 104 LYS A C 1
ATOM 830 O O . LYS A 1 104 ? -1.047 -8.879 4.503 1.00 96.56 104 LYS A O 1
ATOM 835 N N . LEU A 1 105 ? -1.878 -7.297 5.860 1.00 94.25 105 LEU A N 1
ATOM 836 C CA . LEU A 1 105 ? -0.977 -6.246 5.382 1.00 94.25 105 LEU A CA 1
ATOM 837 C C . LEU A 1 105 ? 0.473 -6.538 5.784 1.00 94.25 105 LEU A C 1
ATOM 839 O O . LEU A 1 105 ? 1.353 -6.490 4.927 1.00 94.25 105 LEU A O 1
ATOM 843 N N . LEU A 1 106 ? 0.714 -6.886 7.049 1.00 94.69 106 LEU A N 1
ATOM 844 C CA . LEU A 1 106 ? 2.049 -7.223 7.549 1.00 94.69 106 LEU A CA 1
ATOM 845 C C . LEU A 1 106 ? 2.613 -8.470 6.852 1.00 94.69 106 LEU A C 1
ATOM 847 O O . LEU A 1 106 ? 3.737 -8.427 6.355 1.00 94.69 106 LEU A O 1
ATOM 851 N N . GLU A 1 107 ? 1.812 -9.531 6.718 1.00 94.62 107 GLU A N 1
ATOM 852 C CA . GLU A 1 107 ? 2.175 -10.749 5.984 1.00 94.62 107 GLU A CA 1
ATOM 853 C C . GLU A 1 107 ? 2.536 -10.449 4.527 1.00 94.62 107 GLU A C 1
ATOM 855 O O . GLU A 1 107 ? 3.520 -10.971 4.009 1.00 94.62 107 GLU A O 1
ATOM 860 N N . LEU A 1 108 ? 1.763 -9.599 3.840 1.00 90.25 108 LEU A N 1
ATOM 861 C CA . LEU A 1 108 ? 2.053 -9.229 2.454 1.00 90.25 108 LEU A CA 1
ATOM 862 C C . LEU A 1 108 ? 3.380 -8.481 2.324 1.00 90.25 108 LEU A C 1
ATOM 864 O O . LEU A 1 108 ? 4.097 -8.715 1.353 1.00 90.25 108 LEU A O 1
ATOM 868 N N . VAL A 1 109 ? 3.702 -7.601 3.271 1.00 89.12 109 VAL A N 1
ATOM 869 C CA . VAL A 1 109 ? 4.973 -6.861 3.284 1.00 89.12 109 VAL A CA 1
ATOM 870 C C . VAL A 1 109 ? 6.148 -7.782 3.612 1.00 89.12 109 VAL A C 1
ATOM 872 O O . VAL A 1 109 ? 7.224 -7.624 3.040 1.00 89.12 109 VAL A O 1
ATOM 875 N N . GLU A 1 110 ? 5.957 -8.752 4.502 1.00 88.75 110 GLU A N 1
ATOM 876 C CA . GLU A 1 110 ? 7.006 -9.694 4.899 1.00 88.75 110 GLU A CA 1
ATOM 877 C C . GLU A 1 110 ? 7.275 -10.758 3.825 1.00 88.75 110 GLU A C 1
ATOM 879 O O . GLU A 1 110 ? 8.425 -10.999 3.458 1.00 88.75 110 GLU A O 1
ATOM 884 N N . LEU A 1 111 ? 6.222 -11.378 3.288 1.00 87.88 111 LEU A N 1
ATOM 885 C CA . LEU A 1 111 ? 6.333 -12.523 2.379 1.00 87.88 111 LEU A CA 1
ATOM 886 C C . LEU A 1 111 ? 6.622 -12.131 0.927 1.00 87.88 111 LEU A C 1
ATOM 888 O O . LEU A 1 111 ? 7.003 -12.995 0.134 1.00 87.88 111 LEU A O 1
ATOM 892 N N . LYS A 1 112 ? 6.410 -10.865 0.547 1.00 84.44 112 LYS A N 1
ATOM 893 C CA . LYS A 1 112 ? 6.616 -10.388 -0.828 1.00 84.44 112 LYS A CA 1
ATOM 894 C C . LYS A 1 112 ? 7.633 -9.248 -0.849 1.00 84.44 112 LYS A C 1
ATOM 896 O O . LYS A 1 112 ? 7.245 -8.089 -0.675 1.00 84.44 112 LYS A O 1
ATOM 901 N N . PRO A 1 113 ? 8.921 -9.544 -1.113 1.00 75.94 113 PRO A N 1
ATOM 902 C CA . PRO A 1 113 ? 9.963 -8.528 -1.230 1.00 75.94 113 PRO A CA 1
ATOM 903 C C . PRO A 1 113 ? 9.589 -7.408 -2.203 1.00 75.94 113 PRO A C 1
ATOM 905 O O . PRO A 1 113 ? 9.854 -6.245 -1.922 1.00 75.94 113 PRO A O 1
ATOM 908 N N . GLU A 1 114 ? 8.872 -7.724 -3.285 1.00 73.56 114 GLU A N 1
ATOM 909 C CA . GLU A 1 114 ? 8.437 -6.731 -4.270 1.00 73.56 114 GLU A CA 1
ATOM 910 C C . GLU A 1 114 ? 7.395 -5.760 -3.701 1.00 73.56 114 GLU A C 1
ATOM 912 O O . GLU A 1 114 ? 7.281 -4.640 -4.183 1.00 73.56 114 GLU A O 1
ATOM 917 N N . VAL A 1 115 ? 6.608 -6.167 -2.699 1.00 78.56 115 VAL A N 1
ATOM 918 C CA . VAL A 1 115 ? 5.683 -5.270 -1.988 1.00 78.56 115 VAL A CA 1
ATOM 919 C C . VAL A 1 115 ? 6.465 -4.376 -1.036 1.00 78.56 115 VAL A C 1
ATOM 921 O O . VAL A 1 115 ? 6.219 -3.176 -1.013 1.00 78.56 115 VAL A O 1
ATOM 924 N N . ARG A 1 116 ? 7.441 -4.920 -0.301 1.00 77.38 116 ARG A N 1
ATOM 925 C CA . ARG A 1 116 ? 8.282 -4.126 0.605 1.00 77.38 116 ARG A CA 1
ATOM 926 C C . ARG A 1 116 ? 9.133 -3.100 -0.135 1.00 77.38 116 ARG A C 1
ATOM 928 O O . ARG A 1 116 ? 9.133 -1.934 0.239 1.00 77.38 116 ARG A O 1
ATOM 935 N N . GLU A 1 117 ? 9.788 -3.505 -1.221 1.00 72.44 117 GLU A N 1
ATOM 936 C CA . GLU A 1 117 ? 10.501 -2.600 -2.133 1.00 72.44 117 GLU A CA 1
ATOM 937 C C . GLU A 1 117 ? 9.578 -1.522 -2.716 1.00 72.44 117 GLU A C 1
ATOM 939 O O . GLU A 1 117 ? 10.059 -0.506 -3.212 1.00 72.44 117 GLU A O 1
ATOM 944 N N . ARG A 1 118 ? 8.254 -1.735 -2.667 1.00 70.50 118 ARG A N 1
ATOM 945 C CA . ARG A 1 118 ? 7.249 -0.763 -3.090 1.00 70.50 118 ARG A CA 1
ATOM 946 C C . ARG A 1 118 ? 6.755 0.208 -2.040 1.00 70.50 118 ARG A C 1
ATOM 948 O O . ARG A 1 118 ?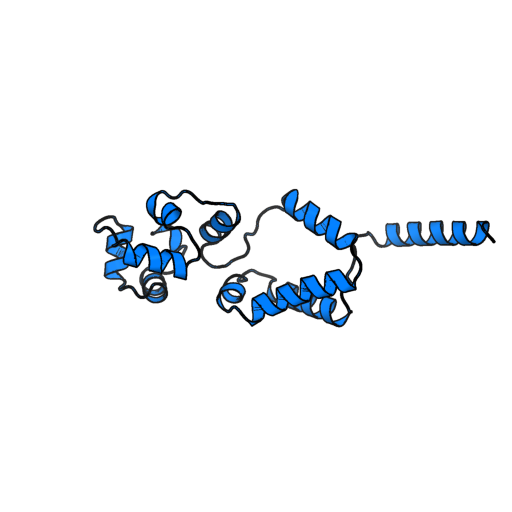 5.979 1.107 -2.368 1.00 70.50 118 ARG A O 1
ATOM 955 N N . LEU A 1 119 ? 7.207 0.056 -0.812 1.00 73.69 119 LEU A N 1
ATOM 956 C CA . LEU A 1 119 ? 6.912 0.978 0.264 1.00 73.69 119 LEU A CA 1
ATOM 957 C C . LEU A 1 119 ? 8.157 1.834 0.540 1.00 73.69 119 LEU A C 1
ATOM 959 O O . LEU A 1 119 ? 8.618 1.941 1.668 1.00 73.69 119 LEU A O 1
ATOM 963 N N . ASN A 1 120 ? 8.732 2.447 -0.497 1.00 62.47 120 ASN A N 1
ATOM 964 C CA . ASN A 1 120 ? 9.850 3.381 -0.355 1.00 62.47 120 ASN A CA 1
ATOM 965 C C . ASN A 1 120 ? 9.328 4.820 -0.266 1.00 62.47 120 ASN A C 1
ATOM 967 O O . ASN A 1 120 ? 9.427 5.589 -1.216 1.00 62.47 120 ASN A O 1
ATOM 971 N N . GLY A 1 121 ? 8.742 5.185 0.872 1.00 66.38 121 GLY A N 1
ATOM 972 C CA . GLY A 1 121 ? 8.284 6.548 1.154 1.00 66.38 121 GLY A CA 1
ATOM 973 C C . GLY A 1 121 ? 8.764 7.031 2.524 1.00 66.38 121 GLY A C 1
ATOM 974 O O . GLY A 1 121 ? 9.030 6.202 3.404 1.00 66.38 121 GLY A O 1
ATOM 975 N N . PRO A 1 122 ? 8.890 8.352 2.740 1.00 66.00 122 PRO A N 1
ATOM 976 C CA . PRO A 1 122 ? 9.106 8.874 4.083 1.00 66.00 122 PRO A CA 1
ATOM 977 C C . PRO A 1 122 ? 7.953 8.419 4.991 1.00 66.00 122 PRO A C 1
ATOM 979 O O . PRO A 1 122 ? 6.790 8.530 4.625 1.00 66.00 122 PRO A O 1
ATOM 982 N N . GLY A 1 123 ? 8.273 7.874 6.167 1.00 78.69 123 GLY A N 1
ATOM 983 C CA . GLY A 1 123 ? 7.268 7.456 7.153 1.00 78.69 123 GLY A CA 1
ATOM 984 C C . GLY A 1 123 ? 6.786 6.006 7.056 1.00 78.69 123 GLY A C 1
ATOM 985 O O . GLY A 1 123 ? 6.175 5.539 8.008 1.00 78.69 123 GLY A O 1
ATOM 986 N N . ILE A 1 124 ? 7.138 5.240 6.015 1.00 85.12 124 ILE A N 1
ATOM 987 C CA . ILE A 1 124 ? 6.691 3.836 5.896 1.00 85.12 124 ILE A CA 1
ATOM 988 C C . ILE A 1 124 ? 7.100 2.986 7.098 1.00 85.12 124 ILE A C 1
ATOM 990 O O . ILE A 1 124 ? 6.294 2.222 7.614 1.00 85.12 124 ILE A O 1
ATOM 994 N N . GLU A 1 125 ? 8.338 3.109 7.575 1.00 87.62 125 GLU A N 1
ATOM 995 C CA . GLU A 1 125 ? 8.779 2.343 8.748 1.00 87.62 125 GLU A CA 1
ATOM 996 C C . GLU A 1 125 ? 8.008 2.759 10.016 1.00 87.62 125 GLU A C 1
ATOM 998 O O . GLU A 1 125 ? 7.751 1.933 10.892 1.00 87.62 125 GLU A O 1
ATOM 1003 N N . THR A 1 126 ? 7.566 4.019 10.094 1.00 91.06 126 THR A N 1
ATOM 1004 C CA . THR A 1 126 ? 6.654 4.486 11.146 1.00 91.06 126 THR A CA 1
ATOM 1005 C C . THR A 1 126 ? 5.277 3.842 10.999 1.00 91.06 126 THR A C 1
ATOM 1007 O O . THR A 1 126 ? 4.752 3.320 11.982 1.00 91.06 126 THR A O 1
ATOM 1010 N N . ASP A 1 127 ? 4.723 3.799 9.789 1.00 91.62 127 ASP A N 1
ATOM 1011 C CA . ASP A 1 127 ? 3.425 3.174 9.516 1.00 91.62 127 ASP A CA 1
ATOM 1012 C C . ASP A 1 127 ? 3.446 1.667 9.807 1.00 91.62 127 ASP A C 1
ATOM 1014 O O . ASP A 1 127 ? 2.547 1.146 10.467 1.00 91.62 127 ASP A O 1
ATOM 1018 N N . LEU A 1 128 ? 4.503 0.959 9.398 1.00 92.31 128 LEU A N 1
ATOM 1019 C CA . LEU A 1 128 ? 4.687 -0.464 9.699 1.00 92.31 128 LEU A CA 1
ATOM 1020 C C . LEU A 1 128 ? 4.790 -0.714 11.210 1.00 92.31 128 LEU A C 1
ATOM 1022 O O . LEU A 1 128 ? 4.203 -1.672 11.719 1.00 92.31 128 LEU A O 1
ATOM 1026 N N . ALA A 1 129 ? 5.484 0.159 11.946 1.00 94.69 129 ALA A N 1
ATOM 1027 C CA . ALA A 1 129 ? 5.553 0.076 13.402 1.00 94.69 129 ALA A CA 1
ATOM 1028 C C . ALA A 1 129 ? 4.181 0.308 14.062 1.00 94.69 129 ALA A C 1
ATOM 1030 O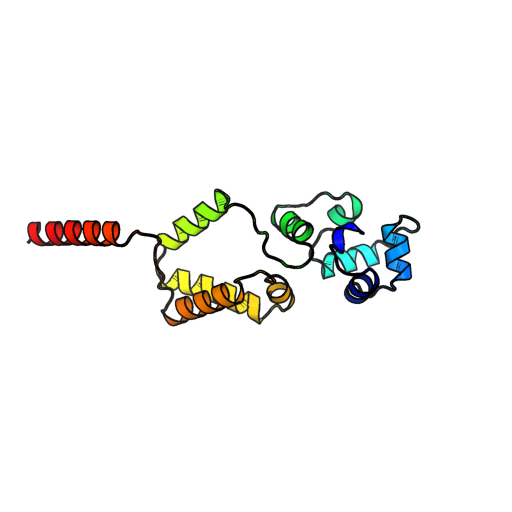 O . ALA A 1 129 ? 3.827 -0.413 15.002 1.00 94.69 129 ALA A O 1
ATOM 1031 N N . LEU A 1 130 ? 3.392 1.264 13.556 1.00 95.12 130 LEU A N 1
ATOM 1032 C CA . LEU A 1 130 ? 2.020 1.511 14.009 1.00 95.12 130 LEU A CA 1
ATOM 1033 C C . LEU A 1 130 ? 1.115 0.304 13.738 1.00 95.12 130 LEU A C 1
ATOM 1035 O O . LEU A 1 130 ? 0.406 -0.140 14.641 1.00 95.12 130 LEU A O 1
ATOM 1039 N N . LEU A 1 131 ? 1.179 -0.282 12.540 1.00 96.06 131 LEU A N 1
ATOM 1040 C CA . LEU A 1 131 ? 0.434 -1.496 12.196 1.00 96.06 131 LEU A CA 1
ATOM 1041 C C . LEU A 1 131 ? 0.802 -2.664 13.120 1.00 96.06 131 LEU A C 1
ATOM 1043 O O . LEU A 1 131 ? -0.085 -3.335 13.651 1.00 96.06 131 LEU A O 1
ATOM 1047 N N . ALA A 1 132 ? 2.092 -2.872 13.390 1.00 96.69 132 ALA A N 1
ATOM 1048 C CA . ALA A 1 132 ? 2.540 -3.906 14.320 1.00 96.69 132 ALA A CA 1
ATOM 1049 C C . ALA A 1 132 ? 1.991 -3.690 15.744 1.00 96.69 132 ALA A C 1
ATOM 1051 O O . ALA A 1 132 ? 1.637 -4.653 16.429 1.00 96.69 132 ALA A O 1
ATOM 1052 N N . GLU A 1 133 ? 1.881 -2.438 16.196 1.00 97.62 133 GLU A N 1
ATOM 1053 C CA . GLU A 1 133 ? 1.279 -2.107 17.490 1.00 97.62 133 GLU A CA 1
ATOM 1054 C C . GLU A 1 133 ? -0.233 -2.361 17.516 1.00 97.62 133 GLU A C 1
ATOM 1056 O O . GLU A 1 133 ? -0.736 -2.960 18.470 1.00 97.62 133 GLU A O 1
ATOM 1061 N N . ILE A 1 134 ? -0.954 -1.984 16.456 1.00 96.88 134 ILE A N 1
ATOM 1062 C CA . ILE A 1 134 ? -2.389 -2.276 16.312 1.00 96.88 134 ILE A CA 1
ATOM 1063 C C . ILE A 1 134 ? -2.624 -3.791 16.365 1.00 96.88 134 ILE A C 1
ATOM 1065 O O . ILE A 1 134 ? -3.515 -4.255 17.081 1.00 96.88 134 ILE A O 1
ATOM 1069 N N . TYR A 1 135 ? -1.796 -4.578 15.672 1.00 97.31 135 TYR A N 1
ATOM 1070 C CA . TYR A 1 135 ? -1.867 -6.040 15.711 1.00 97.31 135 TYR A CA 1
ATOM 1071 C C . TYR A 1 135 ? -1.661 -6.596 17.130 1.00 97.31 135 TYR A C 1
ATOM 1073 O O . TYR A 1 135 ? -2.477 -7.398 17.601 1.00 97.31 135 TYR A O 1
ATOM 1081 N N . ARG A 1 136 ? -0.619 -6.135 17.845 1.00 97.31 136 ARG A N 1
ATOM 1082 C CA . ARG A 1 136 ? -0.339 -6.530 19.243 1.00 97.31 136 ARG A CA 1
ATOM 1083 C C . ARG A 1 136 ? -1.490 -6.193 20.192 1.00 97.31 136 ARG A C 1
ATOM 1085 O O . ARG A 1 136 ? -1.800 -6.992 21.071 1.00 97.31 136 ARG A O 1
ATOM 1092 N N . LYS A 1 137 ? -2.158 -5.057 19.981 1.00 96.88 137 LYS A N 1
ATOM 1093 C CA . LYS A 1 137 ? -3.348 -4.621 20.736 1.00 96.88 137 LYS A CA 1
ATOM 1094 C C . LYS A 1 137 ? -4.643 -5.337 20.337 1.00 96.88 137 LYS A C 1
ATOM 1096 O O . LYS A 1 137 ? -5.719 -4.952 20.786 1.00 96.88 137 LYS A O 1
ATOM 1101 N N . GLY A 1 138 ? -4.579 -6.359 19.484 1.00 96.12 138 GLY A N 1
ATOM 1102 C CA . GLY A 1 138 ? -5.761 -7.104 19.053 1.00 96.12 138 GLY A CA 1
ATOM 1103 C C . GLY A 1 138 ? -6.659 -6.336 18.078 1.00 96.12 138 GLY A C 1
ATOM 1104 O O . GLY A 1 138 ? -7.858 -6.599 18.032 1.00 96.12 138 GLY A O 1
ATOM 1105 N N . GLY A 1 139 ? -6.096 -5.391 17.319 1.00 94.81 139 GLY A N 1
ATOM 1106 C CA . GLY A 1 139 ? -6.807 -4.571 16.333 1.00 94.81 139 GLY A CA 1
ATOM 1107 C C . GLY A 1 139 ? -7.437 -3.292 16.891 1.00 94.81 139 GLY A C 1
ATOM 1108 O O . GLY A 1 139 ? -8.215 -2.631 16.204 1.00 94.81 139 GLY A O 1
ATOM 1109 N N . VAL A 1 140 ? -7.120 -2.928 18.135 1.00 93.50 140 VAL A N 1
ATOM 1110 C CA . VAL A 1 140 ? -7.548 -1.657 18.734 1.00 93.50 140 VAL A CA 1
ATOM 1111 C C . VAL A 1 140 ? -6.665 -0.517 18.217 1.00 93.50 140 VAL A C 1
ATOM 1113 O O . VAL A 1 140 ? -5.439 -0.603 18.271 1.00 93.50 140 VAL A O 1
ATOM 1116 N N . PHE A 1 141 ? -7.297 0.556 17.738 1.00 91.88 141 PHE A N 1
ATOM 1117 C CA . PHE A 1 141 ? -6.640 1.769 17.244 1.00 91.88 141 PHE A CA 1
ATOM 1118 C C . PHE A 1 141 ? -7.516 3.007 17.483 1.00 91.88 141 PHE A C 1
ATOM 1120 O O . PHE A 1 141 ? -8.728 2.878 17.683 1.00 91.88 141 PHE A O 1
ATOM 1127 N N . ASP A 1 142 ? -6.913 4.193 17.418 1.00 87.50 142 ASP A N 1
ATOM 1128 C CA . ASP A 1 142 ? -7.607 5.465 17.633 1.00 87.50 142 ASP A CA 1
ATOM 1129 C C . ASP A 1 142 ? -8.570 5.783 16.482 1.00 87.50 142 ASP A C 1
ATOM 1131 O O . ASP A 1 142 ? -8.201 5.830 15.309 1.00 87.50 142 ASP A O 1
ATOM 1135 N N . LYS A 1 143 ? -9.842 6.032 16.808 1.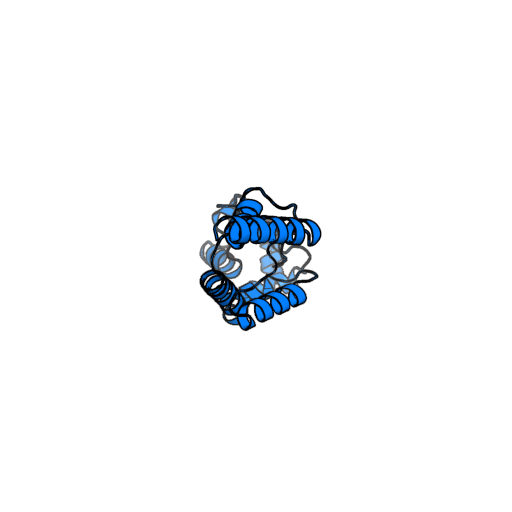00 82.00 143 LYS A N 1
ATOM 1136 C CA . LYS A 1 143 ? -10.938 6.090 15.822 1.00 82.00 143 LYS A CA 1
ATOM 1137 C C . LYS A 1 143 ? -11.160 7.469 15.188 1.00 82.00 143 LYS A C 1
ATOM 1139 O O . LYS A 1 143 ? -12.239 7.739 14.664 1.00 82.00 143 LYS A O 1
ATOM 1144 N N . GLY A 1 144 ? -10.135 8.321 15.179 1.00 75.19 144 GLY A N 1
ATOM 1145 C CA . GLY A 1 144 ? -10.167 9.643 14.541 1.00 75.19 144 GLY A CA 1
ATOM 1146 C C . GLY A 1 144 ? -11.165 10.631 15.156 1.00 75.19 144 GLY A C 1
ATOM 1147 O O . GLY A 1 144 ? -11.533 11.594 14.492 1.00 75.19 144 GLY A O 1
ATOM 1148 N N . GLN A 1 145 ? -11.629 10.378 16.384 1.00 78.25 145 GLN A N 1
ATOM 1149 C CA . GLN A 1 145 ? -12.456 11.308 17.155 1.00 78.25 145 GLN A CA 1
ATOM 1150 C C . GLN A 1 145 ? -11.562 12.327 17.855 1.00 78.25 145 GLN A C 1
ATOM 1152 O O . GLN A 1 145 ? -10.500 11.965 18.370 1.00 78.25 145 GLN A O 1
ATOM 1157 N N . HIS A 1 146 ? -11.997 13.585 17.911 1.00 79.00 146 HIS A N 1
ATOM 1158 C CA . HIS A 1 146 ? -11.313 14.565 18.744 1.00 79.00 146 HIS A CA 1
ATOM 1159 C C . HIS A 1 146 ? -11.542 14.218 20.232 1.00 79.00 146 HIS A C 1
ATOM 1161 O O . HIS A 1 146 ? -12.675 13.886 20.590 1.00 79.00 146 HIS A O 1
ATOM 1167 N N . PRO A 1 147 ? -10.532 14.306 21.124 1.00 75.62 147 PRO A N 1
ATOM 1168 C CA . PRO A 1 147 ? -10.681 13.905 22.530 1.00 75.62 147 PRO A CA 1
ATOM 1169 C C . PRO A 1 147 ? -11.871 14.556 23.247 1.00 75.62 147 PRO A C 1
ATOM 1171 O O . PRO A 1 147 ? -12.623 13.874 23.934 1.00 75.62 147 PRO A O 1
ATOM 1174 N N . LEU A 1 148 ? -12.095 15.853 23.005 1.00 76.44 148 LEU A N 1
ATOM 1175 C CA . LEU A 1 148 ? -13.235 16.588 23.571 1.00 76.44 148 LEU A CA 1
ATOM 1176 C C . LEU A 1 148 ? -14.589 16.023 23.111 1.00 76.44 148 LEU A C 1
ATOM 1178 O O . LEU A 1 148 ? -15.505 15.892 23.913 1.00 76.44 148 LEU A O 1
ATOM 1182 N N . GLU A 1 149 ? -14.714 15.632 21.840 1.00 84.44 149 GLU A N 1
ATOM 1183 C CA . GLU A 1 149 ? -15.954 15.036 21.331 1.00 84.44 149 GLU A CA 1
ATOM 1184 C C . GLU A 1 149 ? -16.206 13.673 21.984 1.00 84.44 149 GLU A C 1
ATOM 1186 O O . GLU A 1 149 ? -17.341 13.339 22.321 1.00 84.44 149 GLU A O 1
ATOM 1191 N N . ALA A 1 150 ? -15.150 12.880 22.186 1.00 82.25 150 ALA A N 1
ATOM 1192 C CA . ALA A 1 150 ? -15.259 11.587 22.851 1.00 82.25 150 ALA A CA 1
ATOM 1193 C C . ALA A 1 150 ? -15.739 11.738 24.305 1.00 82.25 150 ALA A C 1
ATOM 1195 O O . ALA A 1 150 ? -16.637 11.007 24.725 1.00 82.25 150 ALA A O 1
ATOM 1196 N N . GLU A 1 151 ? -15.194 12.703 25.051 1.00 84.50 151 GLU A N 1
ATOM 1197 C CA . GLU A 1 151 ? -15.629 13.014 26.419 1.00 84.50 151 GLU A CA 1
ATOM 1198 C C . GLU A 1 151 ? -17.105 13.430 26.468 1.00 84.50 151 GLU A C 1
ATOM 1200 O O . GLU A 1 151 ? -17.873 12.868 27.254 1.00 84.50 151 GLU A O 1
ATOM 1205 N N . GLU A 1 152 ? -17.538 14.325 25.576 1.00 88.50 152 GLU A N 1
ATOM 1206 C CA . GLU A 1 152 ? -18.942 14.747 25.477 1.00 88.50 152 GLU A CA 1
ATOM 1207 C C . GLU A 1 152 ? -19.887 13.566 25.206 1.00 88.50 152 GLU A C 1
ATOM 1209 O O . GLU A 1 152 ? -20.944 13.437 25.842 1.00 88.50 152 GLU A O 1
ATOM 1214 N N . TRP A 1 153 ? -19.510 12.666 24.291 1.00 87.19 153 TRP A N 1
ATOM 1215 C CA . TRP A 1 153 ? -20.281 11.454 24.018 1.00 87.19 153 TRP A CA 1
ATOM 1216 C C . TRP A 1 153 ? -20.364 10.546 25.244 1.00 87.19 153 TRP A C 1
ATOM 1218 O O . TRP A 1 153 ? -21.458 10.093 25.594 1.00 87.19 153 TRP A O 1
ATOM 1228 N N . LEU A 1 154 ? -19.239 10.294 25.913 1.00 88.38 154 LEU A N 1
ATOM 1229 C CA . LEU A 1 154 ? -19.190 9.449 27.107 1.00 88.38 154 LEU A CA 1
ATOM 1230 C C . LEU A 1 154 ? -20.053 10.022 28.234 1.00 88.38 154 LEU A C 1
ATOM 1232 O O . LEU A 1 154 ? -20.844 9.287 28.831 1.00 88.38 154 LEU A O 1
ATOM 1236 N N . GLU A 1 155 ? -19.968 11.328 28.492 1.00 90.31 155 GLU A N 1
ATOM 1237 C CA . GLU A 1 155 ? -20.817 11.995 29.479 1.00 90.31 155 GLU A CA 1
ATOM 1238 C C . GLU A 1 155 ? -22.302 11.857 29.146 1.00 90.31 155 GLU A C 1
ATOM 1240 O O . GLU A 1 155 ? -23.119 11.563 30.029 1.00 90.31 155 GLU A O 1
ATOM 1245 N N . ARG A 1 156 ? -22.662 12.069 27.876 1.00 91.38 156 ARG A N 1
ATOM 1246 C CA . ARG A 1 156 ? -24.040 11.946 27.397 1.00 91.38 156 ARG A CA 1
ATOM 1247 C C . ARG A 1 156 ? -24.577 10.535 27.619 1.00 91.38 156 ARG A C 1
ATOM 1249 O O . ARG A 1 156 ? -25.659 10.388 28.188 1.00 91.38 156 ARG A O 1
ATOM 1256 N N . TYR A 1 157 ? -23.830 9.506 27.226 1.00 90.25 157 TYR A N 1
ATOM 1257 C CA . TYR A 1 157 ? -24.255 8.116 27.414 1.00 90.25 157 TYR A CA 1
ATOM 1258 C C . TYR A 1 157 ? -24.283 7.707 28.891 1.00 90.25 157 TYR A C 1
ATOM 1260 O O . TYR A 1 157 ? -25.211 7.018 29.312 1.00 90.25 157 TYR A O 1
ATOM 1268 N N . ALA A 1 158 ? -23.352 8.196 29.714 1.00 90.88 158 ALA A N 1
ATOM 1269 C CA . ALA A 1 158 ? -23.373 7.959 31.157 1.00 90.88 158 ALA A CA 1
ATOM 1270 C C . ALA A 1 158 ? -24.580 8.623 31.845 1.00 90.88 158 ALA A C 1
ATOM 1272 O O . ALA A 1 158 ? -25.108 8.095 32.824 1.00 90.88 158 ALA A O 1
ATOM 1273 N N . LYS A 1 159 ? -25.021 9.800 31.377 1.00 91.88 159 LYS A N 1
ATOM 1274 C CA . LYS A 1 159 ? -26.266 10.437 31.847 1.00 91.88 159 LYS A CA 1
ATOM 1275 C C . LYS A 1 159 ? -27.492 9.601 31.460 1.00 91.88 159 LYS A C 1
ATOM 1277 O O . LYS A 1 159 ? -28.311 9.339 32.332 1.00 91.88 159 LYS A O 1
ATOM 1282 N N . LEU A 1 160 ? -27.570 9.132 30.212 1.00 91.00 160 LEU A N 1
ATOM 1283 C CA . LEU A 1 160 ? -28.676 8.292 29.728 1.00 91.00 160 LEU A CA 1
ATOM 1284 C C . LEU A 1 160 ? -28.795 6.970 30.501 1.00 91.00 160 LEU A C 1
ATOM 1286 O O . LEU A 1 160 ? -29.872 6.646 30.992 1.00 91.00 160 LEU A O 1
ATOM 1290 N N . ALA A 1 161 ? -27.681 6.260 30.704 1.00 87.94 161 ALA A N 1
ATOM 1291 C CA . ALA A 1 161 ? -27.672 5.003 31.456 1.00 87.94 161 ALA A CA 1
ATOM 1292 C C . ALA A 1 161 ? -28.167 5.173 32.905 1.00 87.94 161 ALA A C 1
ATOM 1294 O O . ALA A 1 161 ? -28.842 4.298 33.439 1.00 87.94 161 ALA A O 1
ATOM 1295 N N . ARG A 1 162 ? -27.865 6.321 33.533 1.00 89.69 162 ARG A N 1
ATOM 1296 C CA . ARG A 1 162 ? -28.328 6.665 34.888 1.00 89.69 162 ARG A CA 1
ATOM 1297 C C . ARG A 1 162 ? -29.793 7.092 34.954 1.00 89.69 162 ARG A C 1
ATOM 1299 O O . ARG A 1 162 ? -30.355 7.040 36.034 1.00 89.69 162 ARG A O 1
ATOM 1306 N N . SER A 1 163 ? -30.386 7.550 33.850 1.00 82.12 163 SER A N 1
ATOM 1307 C CA . SER A 1 163 ? -31.808 7.927 33.798 1.00 82.12 163 SER A CA 1
ATOM 1308 C C . SER A 1 163 ? -32.751 6.758 33.499 1.00 82.12 163 SER A C 1
ATOM 1310 O O . SER A 1 163 ? -33.958 6.907 33.658 1.00 82.12 163 SER A O 1
ATOM 1312 N N . GLU A 1 164 ? -32.218 5.619 33.050 1.00 68.12 164 GLU A N 1
ATOM 1313 C CA . GLU A 1 164 ? -32.979 4.391 32.768 1.00 68.12 164 GLU A CA 1
ATOM 1314 C C . GLU A 1 164 ? -32.989 3.394 33.946 1.00 68.12 164 GLU A C 1
ATOM 1316 O O . GLU A 1 164 ? -33.553 2.308 33.820 1.00 68.12 164 GLU A O 1
ATOM 1321 N N . HIS A 1 165 ? -32.360 3.744 35.075 1.00 53.69 165 HIS A N 1
ATOM 1322 C CA . HIS A 1 165 ? -32.361 2.997 36.343 1.00 53.69 165 HIS A CA 1
ATOM 1323 C C . HIS A 1 165 ? -33.023 3.836 37.439 1.00 53.69 165 HIS A C 1
ATOM 1325 O O . HIS A 1 165 ? -33.687 3.230 38.310 1.00 53.69 165 HIS A O 1
#

pLDDT: mean 84.74, std 10.05, range [51.53, 97.62]

Foldseek 3Di:
DVLLQPPPDLCVVCVLLVHHSVVSVCCVVVVDPDDPVSLVSVCVSQVFDSCCVPPVDGPDPVNVQSRVVSFLDRDPDDDDPVNVVVLLVLLVDDQQVLLVVLVVVLCCCVVPVVNVSNHPYPCSVVVNVVSVVCNVVSRDDDNPDDPVVVVVVVVVVVVVVVVVD

Secondary structure (DSSP, 8-state):
-GGGGTTS-HHHHHHHHT--HHHHHHHHTTSSPPPHHHHHHHHHHHT--HHHHHH---SSHHHHHHHHHSSSPPP--PPPHHHHHHHHHHHHS-HHHHHHHHHHHHHHHHH-HHHHTT--STTHHHHHHHHHHHHHTTT----S--HHHHHHHHHHHHHHHHH--

Radius of gyration: 22.96 Å; chains: 1; bounding box: 56×30×69 Å

Organism: NCBI:txid3033385

Sequence (165 aa):
MRHLRGESTQAEFAERLGLTRSALANYENGRTKPKPSLLREISRKLGISEDFLLSGQVRNEYELNLVVTGRGMLNESHTTHDEEAILRLLRAIPPNYVKEIVEKLLELVELKPEVRERLNGPGIETDLALLAEIYRKGGVFDKGQHPLEAEEWLERYAKLARSEH